Protein AF-A0A935WRD7-F1 (afdb_monomer_lite)

Structure (mmCIF, N/CA/C/O backbone):
data_AF-A0A935WRD7-F1
#
_entry.id   AF-A0A935WRD7-F1
#
loop_
_atom_site.group_PDB
_atom_site.id
_atom_site.type_symbol
_atom_site.label_atom_id
_atom_site.label_alt_id
_atom_site.label_comp_id
_atom_site.label_asym_id
_atom_site.label_entity_id
_atom_site.label_seq_id
_atom_site.pdbx_PDB_ins_code
_atom_site.Cartn_x
_atom_site.Cartn_y
_atom_site.Cartn_z
_atom_site.occupancy
_atom_site.B_iso_or_equiv
_atom_site.auth_seq_id
_atom_site.auth_comp_id
_atom_site.auth_asym_id
_atom_site.auth_atom_id
_atom_site.pdbx_PDB_model_num
ATOM 1 N N . MET A 1 1 ? 7.334 -4.995 -9.547 1.00 90.38 1 MET A N 1
ATOM 2 C CA . MET A 1 1 ? 6.697 -6.258 -9.103 1.00 90.38 1 MET A CA 1
ATOM 3 C C . MET A 1 1 ? 7.664 -7.370 -9.406 1.00 90.38 1 MET A C 1
ATOM 5 O O . MET A 1 1 ? 8.190 -7.387 -10.513 1.00 90.38 1 MET A O 1
ATOM 9 N N . ASP A 1 2 ? 7.939 -8.228 -8.433 1.00 91.62 2 ASP A N 1
ATOM 10 C CA . ASP A 1 2 ? 8.995 -9.235 -8.521 1.00 91.62 2 ASP A CA 1
ATOM 11 C C . ASP A 1 2 ? 10.299 -8.617 -9.068 1.00 91.62 2 ASP A C 1
ATOM 13 O O . ASP A 1 2 ? 10.782 -7.635 -8.505 1.00 91.62 2 ASP A O 1
ATOM 17 N N . GLN A 1 3 ? 10.842 -9.138 -10.171 1.00 85.69 3 GLN A N 1
ATOM 18 C CA . GLN A 1 3 ? 12.059 -8.629 -10.820 1.00 85.69 3 GLN A CA 1
ATOM 19 C C . GLN A 1 3 ? 11.780 -7.755 -12.060 1.00 85.69 3 GLN A C 1
ATOM 21 O O . GLN A 1 3 ? 12.697 -7.462 -12.825 1.00 85.69 3 GLN A O 1
ATOM 26 N N . ASN A 1 4 ? 10.529 -7.330 -12.278 1.00 86.38 4 ASN A N 1
ATOM 27 C CA . ASN A 1 4 ? 10.178 -6.453 -13.399 1.00 86.38 4 ASN A CA 1
ATOM 28 C C . ASN A 1 4 ? 10.738 -5.037 -13.201 1.00 86.38 4 ASN A C 1
ATOM 30 O O . ASN A 1 4 ? 10.972 -4.606 -12.068 1.00 86.38 4 ASN A O 1
ATOM 34 N N . GLN A 1 5 ? 10.892 -4.299 -14.308 1.00 89.12 5 GLN A N 1
ATOM 35 C CA . GLN A 1 5 ? 11.363 -2.914 -14.275 1.00 89.12 5 GLN A CA 1
ATOM 36 C C . GLN A 1 5 ? 10.529 -2.056 -13.302 1.00 89.12 5 GLN A C 1
ATOM 38 O O . GLN A 1 5 ? 9.296 -2.160 -13.298 1.00 89.12 5 GLN A O 1
ATOM 43 N N . PRO A 1 6 ? 11.179 -1.223 -12.467 1.00 90.44 6 PRO A N 1
ATOM 44 C CA . PRO A 1 6 ? 10.480 -0.296 -11.588 1.00 90.44 6 PRO A CA 1
ATOM 45 C C . PRO A 1 6 ? 9.651 0.714 -12.381 1.00 90.44 6 PRO A C 1
ATOM 47 O O . PRO A 1 6 ? 10.088 1.212 -13.416 1.00 90.44 6 PRO A O 1
ATOM 50 N N . ILE A 1 7 ? 8.475 1.043 -11.856 1.00 92.62 7 ILE A N 1
ATOM 51 C CA . ILE A 1 7 ? 7.654 2.148 -12.350 1.00 92.62 7 ILE A CA 1
ATOM 52 C C . ILE A 1 7 ? 7.953 3.351 -11.461 1.00 92.62 7 ILE A C 1
ATOM 54 O O . ILE A 1 7 ? 7.816 3.264 -10.240 1.00 92.62 7 ILE A O 1
ATOM 58 N N . GLU A 1 8 ? 8.383 4.455 -12.065 1.00 93.69 8 GLU A N 1
ATOM 59 C CA . GLU A 1 8 ? 8.624 5.698 -11.338 1.00 93.69 8 GLU A CA 1
ATOM 60 C C . GLU A 1 8 ? 7.304 6.442 -11.116 1.00 93.69 8 GLU A C 1
ATOM 62 O O . GLU A 1 8 ? 6.548 6.690 -12.056 1.00 93.69 8 GLU A O 1
ATOM 67 N N . VAL A 1 9 ? 7.043 6.818 -9.864 1.00 93.94 9 VAL A N 1
ATOM 68 C CA . VAL A 1 9 ? 5.872 7.604 -9.465 1.00 93.94 9 VAL A CA 1
ATOM 69 C C . VAL A 1 9 ? 6.355 8.827 -8.701 1.00 93.94 9 VAL A C 1
ATOM 71 O O . VAL A 1 9 ? 7.175 8.715 -7.788 1.00 93.94 9 VAL A O 1
ATOM 74 N N . LYS A 1 10 ? 5.857 10.007 -9.077 1.00 92.75 10 LYS A N 1
ATOM 75 C CA . LYS A 1 10 ? 6.230 11.273 -8.438 1.00 92.75 10 LYS A CA 1
ATOM 76 C C . LYS A 1 10 ? 5.319 11.564 -7.255 1.00 92.75 10 LYS A C 1
ATOM 78 O O . LYS A 1 10 ? 4.114 11.335 -7.330 1.00 92.75 10 LYS A O 1
ATOM 83 N N . TYR A 1 11 ? 5.888 12.131 -6.195 1.00 92.56 11 TYR A N 1
ATOM 84 C CA . TYR A 1 11 ? 5.079 12.677 -5.112 1.00 92.56 11 TYR A CA 1
ATOM 85 C C . TYR A 1 11 ? 4.258 13.868 -5.609 1.00 92.56 11 TYR A C 1
ATOM 87 O O . TYR A 1 11 ? 4.794 14.777 -6.245 1.00 92.56 11 TYR A O 1
ATOM 95 N N . THR A 1 12 ? 2.967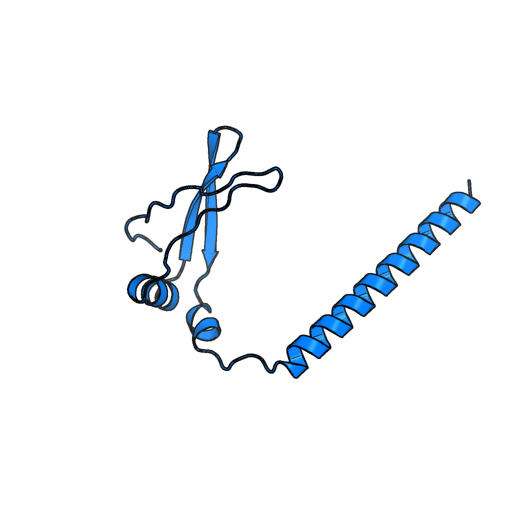 13.857 -5.302 1.00 92.75 12 THR A N 1
ATOM 96 C CA . THR A 1 12 ? 2.003 14.895 -5.676 1.00 92.75 12 THR A CA 1
ATOM 97 C C . THR A 1 12 ? 1.839 15.917 -4.554 1.00 92.75 12 THR A C 1
ATOM 99 O O . THR A 1 12 ? 1.835 17.120 -4.808 1.00 92.75 12 THR A O 1
ATOM 102 N N . ILE A 1 13 ? 1.756 15.457 -3.301 1.00 92.25 13 ILE A N 1
ATOM 103 C CA . ILE A 1 13 ? 1.575 16.295 -2.106 1.00 92.25 13 ILE A CA 1
ATOM 104 C C . ILE A 1 13 ? 2.403 15.718 -0.956 1.00 92.25 13 ILE A C 1
ATOM 106 O O . ILE A 1 13 ? 2.360 14.517 -0.719 1.00 92.25 13 ILE A O 1
ATOM 110 N N . CYS A 1 14 ? 3.099 16.559 -0.188 1.00 90.69 14 CYS A N 1
ATOM 111 C CA . CYS A 1 14 ? 3.761 16.158 1.058 1.00 90.69 14 CYS A CA 1
ATOM 112 C C . CYS A 1 14 ? 3.235 16.983 2.238 1.00 90.69 14 CYS A C 1
ATOM 114 O O . CYS A 1 14 ? 3.187 18.210 2.174 1.00 90.69 14 CYS A O 1
ATOM 116 N N . GLY A 1 15 ? 2.859 16.305 3.322 1.00 88.56 15 GLY A N 1
ATOM 117 C CA . GLY A 1 15 ? 2.408 16.908 4.575 1.00 88.56 15 GLY A CA 1
ATOM 118 C C . GLY A 1 15 ? 3.069 16.260 5.791 1.00 88.56 15 GLY A C 1
ATOM 119 O O . GLY A 1 15 ? 3.960 15.421 5.664 1.00 88.56 15 GLY A O 1
ATOM 120 N N . GLN A 1 16 ? 2.611 16.621 6.991 1.00 88.19 16 GLN A N 1
ATOM 121 C CA . GLN A 1 16 ? 3.187 16.116 8.246 1.00 88.19 16 GLN A CA 1
ATOM 122 C C . GLN A 1 16 ? 3.110 14.580 8.366 1.00 88.19 16 GLN A C 1
ATOM 124 O O . GLN A 1 16 ? 3.985 13.967 8.970 1.00 88.19 16 GLN A O 1
ATOM 129 N N . GLY A 1 17 ? 2.081 13.960 7.776 1.00 85.12 17 GLY A N 1
ATOM 130 C CA . GLY A 1 17 ? 1.863 12.509 7.798 1.00 85.12 17 GLY A CA 1
ATOM 131 C C . GLY A 1 17 ? 2.594 11.717 6.708 1.00 85.12 17 GLY A C 1
ATOM 132 O O . GLY A 1 17 ? 2.496 10.494 6.702 1.00 85.12 17 GLY A O 1
ATOM 133 N N . GLY A 1 18 ? 3.308 12.379 5.791 1.00 87.44 18 GLY A N 1
ATOM 134 C CA . GLY A 1 18 ? 3.999 11.734 4.672 1.00 87.44 18 GLY A CA 1
ATOM 135 C C . GLY A 1 18 ? 3.695 12.373 3.318 1.00 87.44 18 GLY A C 1
ATOM 136 O O . GLY A 1 18 ? 3.090 13.444 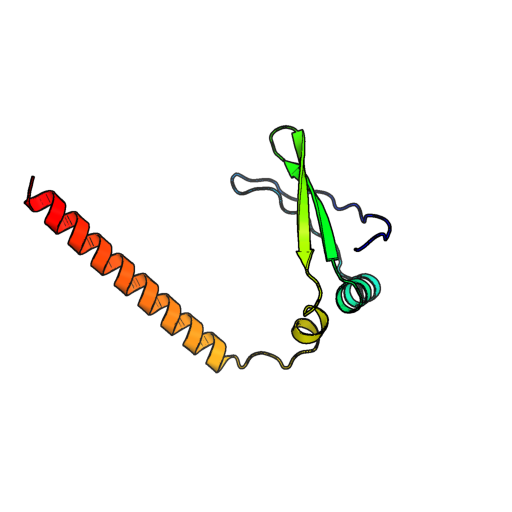3.238 1.00 87.44 18 GLY A O 1
ATOM 137 N N . CYS A 1 19 ? 4.140 11.707 2.254 1.00 90.38 19 CYS A N 1
ATOM 138 C CA . CYS A 1 19 ? 3.905 12.123 0.877 1.00 90.38 19 CYS A CA 1
ATOM 139 C C . CYS A 1 19 ? 2.906 11.192 0.189 1.00 90.38 19 CYS A C 1
ATOM 141 O O . CYS A 1 19 ? 2.965 9.974 0.350 1.00 90.38 19 CYS A O 1
ATOM 143 N N . LEU A 1 20 ? 2.012 11.783 -0.593 1.00 93.12 20 LEU A N 1
ATOM 144 C CA . LEU A 1 20 ? 1.124 11.104 -1.518 1.00 93.12 20 LEU A CA 1
ATOM 145 C C . LEU A 1 20 ? 1.825 10.975 -2.874 1.00 93.12 20 LEU A C 1
ATOM 147 O O . LEU A 1 20 ? 2.504 11.905 -3.313 1.00 93.12 20 LEU A O 1
ATOM 151 N N . ALA A 1 21 ? 1.680 9.818 -3.506 1.00 93.56 21 ALA A N 1
ATOM 152 C CA . ALA A 1 21 ? 2.111 9.558 -4.870 1.00 93.56 21 ALA A CA 1
ATOM 153 C C . ALA A 1 21 ? 0.995 8.773 -5.558 1.00 93.56 21 ALA A C 1
ATOM 155 O O . ALA A 1 21 ? 0.501 7.787 -5.004 1.00 93.56 21 ALA A O 1
ATOM 156 N N . ASP A 1 22 ? 0.618 9.204 -6.754 1.00 91.44 22 ASP A N 1
ATOM 157 C CA . ASP A 1 22 ? -0.547 8.687 -7.453 1.00 91.44 22 ASP A CA 1
ATOM 158 C C . ASP A 1 22 ? -0.115 8.273 -8.856 1.00 91.44 22 ASP A C 1
ATOM 160 O O . ASP A 1 22 ? 0.625 8.979 -9.543 1.00 91.44 22 ASP A O 1
ATOM 164 N N . MET A 1 23 ? -0.579 7.105 -9.281 1.00 93.75 23 MET A N 1
ATOM 165 C CA . MET A 1 23 ? -0.406 6.615 -10.639 1.00 93.75 23 MET A CA 1
ATOM 166 C C . MET A 1 23 ? -1.674 5.902 -11.085 1.00 93.75 23 MET A C 1
ATOM 168 O O . MET A 1 23 ? -2.406 5.338 -10.269 1.00 93.75 23 MET A O 1
ATOM 172 N N . GLU A 1 24 ? -1.915 5.895 -12.390 1.00 93.06 24 GLU A N 1
ATOM 173 C CA . GLU A 1 24 ? -2.984 5.093 -12.962 1.00 93.06 24 GLU A CA 1
ATOM 174 C C . GLU A 1 24 ? -2.618 3.605 -12.900 1.00 93.06 24 GLU A C 1
ATOM 176 O O . GLU A 1 24 ? -1.587 3.169 -13.420 1.00 93.06 24 GLU A O 1
ATOM 181 N N . ALA A 1 25 ? -3.486 2.815 -12.271 1.00 93.38 25 ALA A N 1
ATOM 182 C CA . ALA A 1 25 ? -3.383 1.365 -12.243 1.00 93.38 25 ALA A CA 1
ATOM 183 C C . ALA A 1 25 ? -4.122 0.771 -13.451 1.00 93.38 25 ALA A C 1
ATOM 185 O O . ALA A 1 25 ? -5.276 0.362 -13.343 1.00 93.38 25 ALA A O 1
ATOM 186 N N . ASN A 1 26 ? -3.457 0.751 -14.606 1.00 95.19 26 ASN A N 1
ATOM 187 C CA . ASN A 1 26 ? -4.014 0.169 -15.828 1.00 95.19 26 ASN A CA 1
ATOM 188 C C . ASN A 1 26 ? -4.110 -1.371 -15.764 1.00 95.19 26 ASN A C 1
ATOM 190 O O . ASN A 1 26 ? -3.557 -2.015 -14.869 1.00 95.19 26 ASN A O 1
ATOM 194 N N . ASP A 1 27 ? -4.761 -1.978 -16.759 1.00 96.12 27 ASP A N 1
ATOM 195 C CA . ASP A 1 27 ? -4.966 -3.433 -16.817 1.00 96.12 27 ASP A CA 1
ATOM 196 C C . ASP A 1 27 ? -3.658 -4.230 -16.739 1.00 96.12 27 ASP A C 1
ATOM 198 O O . ASP A 1 27 ? -3.600 -5.268 -16.082 1.00 96.12 27 ASP A O 1
ATOM 202 N N . ALA A 1 28 ? -2.581 -3.747 -17.366 1.00 93.62 28 ALA A N 1
ATOM 203 C CA . ALA A 1 28 ? -1.279 -4.408 -17.310 1.00 93.62 28 ALA A CA 1
ATOM 204 C C . ALA A 1 28 ? -0.708 -4.414 -15.882 1.00 93.62 28 ALA A C 1
ATOM 206 O O . ALA A 1 28 ? -0.179 -5.431 -15.431 1.00 93.62 28 ALA A O 1
ATOM 207 N N . PHE A 1 29 ? -0.859 -3.308 -15.151 1.00 94.94 29 PHE A N 1
ATOM 208 C CA . PHE A 1 29 ? -0.460 -3.200 -13.752 1.00 94.94 29 PHE A CA 1
ATOM 209 C C . PHE A 1 29 ? -1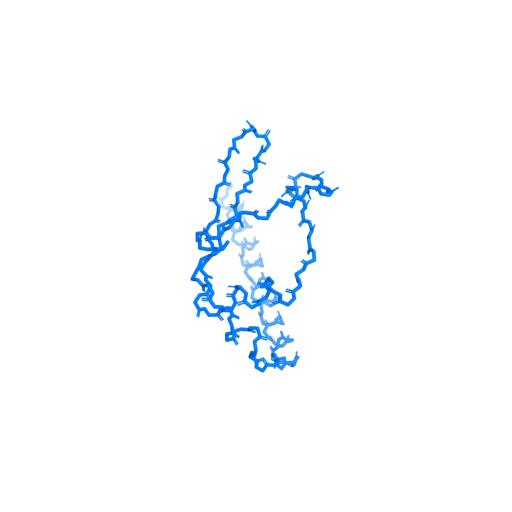.295 -4.126 -12.861 1.00 94.94 29 PHE A C 1
ATOM 211 O O . PHE A 1 29 ? -0.732 -4.894 -12.079 1.00 94.94 29 PHE A O 1
ATOM 218 N N . ILE A 1 30 ? -2.624 -4.122 -13.015 1.00 96.25 30 ILE A N 1
ATOM 219 C CA . ILE A 1 30 ? -3.519 -5.010 -12.258 1.00 96.25 30 ILE A CA 1
ATOM 220 C C . ILE A 1 30 ? -3.184 -6.479 -12.529 1.00 96.25 30 ILE A C 1
ATOM 222 O O . ILE A 1 30 ? -3.012 -7.253 -11.589 1.00 96.25 30 ILE A O 1
ATOM 226 N N . ASN A 1 31 ? -3.027 -6.865 -13.795 1.00 95.56 31 ASN A N 1
ATOM 227 C CA . ASN A 1 31 ? -2.666 -8.232 -14.172 1.00 95.56 31 ASN A CA 1
ATOM 228 C C . ASN A 1 31 ? -1.295 -8.634 -13.611 1.00 95.56 31 ASN A C 1
ATOM 230 O O . ASN A 1 31 ? -1.133 -9.756 -13.129 1.00 95.56 31 ASN A O 1
ATOM 234 N N . GLY A 1 32 ? -0.333 -7.706 -13.594 1.00 95.25 32 GLY A N 1
ATOM 235 C CA . GLY A 1 32 ? 0.953 -7.896 -12.930 1.00 95.25 32 GLY A CA 1
ATOM 236 C C . GLY A 1 32 ? 0.807 -8.158 -11.430 1.00 95.25 32 GLY A C 1
ATOM 237 O O . GLY A 1 32 ? 1.463 -9.055 -10.904 1.00 95.25 32 GLY A O 1
ATOM 238 N N . MET A 1 33 ? -0.085 -7.439 -10.741 1.00 96.69 33 MET A N 1
ATOM 239 C CA . MET A 1 33 ? -0.336 -7.670 -9.315 1.00 96.69 33 MET A CA 1
ATOM 240 C C . MET A 1 33 ? -1.041 -9.001 -9.046 1.00 96.69 33 MET A C 1
ATOM 242 O O . MET A 1 33 ? -0.725 -9.662 -8.063 1.00 96.69 33 MET A O 1
ATOM 246 N N . LYS A 1 34 ? -1.969 -9.418 -9.915 1.00 96.25 34 LYS A N 1
ATOM 247 C CA . LYS A 1 34 ? -2.671 -10.708 -9.791 1.00 96.25 34 LYS A CA 1
ATOM 248 C C . LYS A 1 34 ? -1.744 -11.908 -9.978 1.00 96.25 34 LYS A C 1
ATOM 250 O O . LYS A 1 34 ? -1.918 -12.912 -9.295 1.00 96.25 34 LYS A O 1
ATOM 255 N N . GLY A 1 35 ? -0.806 -11.820 -10.923 1.00 94.88 35 GLY A N 1
ATOM 256 C CA . GLY A 1 35 ? 0.134 -12.903 -11.237 1.00 94.88 35 GLY A CA 1
ATOM 257 C C . GLY A 1 35 ? 1.446 -12.863 -10.449 1.00 94.88 35 GLY A C 1
ATOM 258 O O . GLY A 1 35 ? 2.175 -13.855 -10.431 1.00 94.88 35 GLY A O 1
ATOM 259 N N . GLY A 1 36 ? 1.768 -11.724 -9.833 1.00 94.75 36 GLY A N 1
ATOM 260 C CA . GLY A 1 36 ? 3.013 -11.507 -9.104 1.00 94.75 36 GLY A CA 1
ATOM 261 C C . GLY A 1 36 ? 3.004 -12.100 -7.698 1.00 94.75 36 GLY A C 1
ATOM 262 O O . GLY A 1 36 ? 1.957 -12.393 -7.124 1.00 94.75 36 GLY A O 1
ATOM 263 N N . LYS A 1 37 ? 4.195 -12.253 -7.114 1.00 96.12 37 LYS A N 1
ATOM 264 C CA . LYS A 1 37 ? 4.349 -12.717 -5.721 1.00 96.12 37 LYS A CA 1
ATOM 265 C C . LYS A 1 37 ? 4.558 -11.562 -4.758 1.00 96.12 37 LYS A C 1
ATOM 267 O O . LYS A 1 37 ? 4.083 -11.605 -3.623 1.00 96.12 37 LYS A O 1
ATOM 272 N N . THR A 1 38 ? 5.251 -10.529 -5.224 1.00 96.69 38 THR A N 1
ATOM 273 C CA . THR A 1 38 ? 5.706 -9.435 -4.379 1.00 96.69 38 THR A CA 1
ATOM 274 C C . THR A 1 38 ? 5.662 -8.094 -5.110 1.00 96.69 38 THR A C 1
ATOM 276 O O . THR A 1 38 ? 6.171 -7.941 -6.223 1.00 96.69 38 THR A O 1
ATOM 279 N N . LEU A 1 39 ? 5.136 -7.068 -4.444 1.00 96.50 39 LEU A N 1
ATOM 280 C CA . LEU A 1 39 ? 5.314 -5.672 -4.830 1.00 96.50 39 LEU A CA 1
ATOM 281 C C . LEU A 1 39 ? 6.363 -5.028 -3.917 1.00 96.50 39 LEU A C 1
ATOM 283 O O . LEU A 1 39 ? 6.145 -4.874 -2.720 1.00 96.50 39 LEU A O 1
ATOM 287 N N . LEU A 1 40 ? 7.501 -4.640 -4.491 1.00 95.81 40 LEU A N 1
ATOM 288 C CA . LEU A 1 40 ? 8.506 -3.826 -3.816 1.00 95.81 40 LEU A CA 1
ATOM 289 C C . LEU A 1 40 ? 8.228 -2.350 -4.107 1.00 95.81 40 LEU A C 1
ATOM 291 O O . LEU A 1 40 ? 8.287 -1.933 -5.263 1.00 95.81 40 LEU A O 1
ATOM 295 N N . VAL A 1 41 ? 7.956 -1.574 -3.065 1.00 94.69 41 VAL A N 1
ATOM 296 C CA . VAL A 1 41 ? 7.840 -0.117 -3.130 1.00 94.69 41 VAL A CA 1
ATOM 297 C C . VAL A 1 41 ? 9.107 0.487 -2.551 1.00 94.69 41 VAL A C 1
ATOM 299 O O . VAL A 1 41 ? 9.427 0.283 -1.381 1.00 94.69 41 VAL A O 1
ATOM 302 N N . GLN A 1 42 ? 9.825 1.236 -3.379 1.00 94.31 42 GLN A N 1
ATOM 303 C CA . GLN A 1 42 ? 10.996 1.994 -2.970 1.00 94.31 42 GLN A CA 1
ATOM 304 C C . GLN A 1 42 ? 10.635 3.473 -2.891 1.00 94.31 42 GLN A C 1
ATOM 306 O O . GLN A 1 42 ? 10.025 4.018 -3.806 1.00 94.31 42 GLN A O 1
ATOM 311 N N . MET A 1 43 ? 11.026 4.121 -1.801 1.00 93.25 43 MET A N 1
ATOM 312 C CA . MET A 1 43 ? 10.746 5.532 -1.566 1.00 93.25 43 MET A CA 1
ATOM 313 C C . MET A 1 43 ? 11.922 6.209 -0.866 1.00 93.25 43 MET A C 1
ATOM 315 O O . MET A 1 43 ? 12.709 5.551 -0.187 1.00 93.25 43 MET A O 1
ATOM 319 N N . ILE A 1 44 ? 12.028 7.529 -0.994 1.00 90.94 44 ILE A N 1
ATOM 320 C CA . ILE A 1 44 ? 12.964 8.339 -0.207 1.00 90.94 44 ILE A CA 1
ATOM 321 C C . ILE A 1 44 ? 12.180 9.023 0.910 1.00 90.94 44 ILE A C 1
ATOM 323 O O . ILE A 1 44 ? 11.175 9.68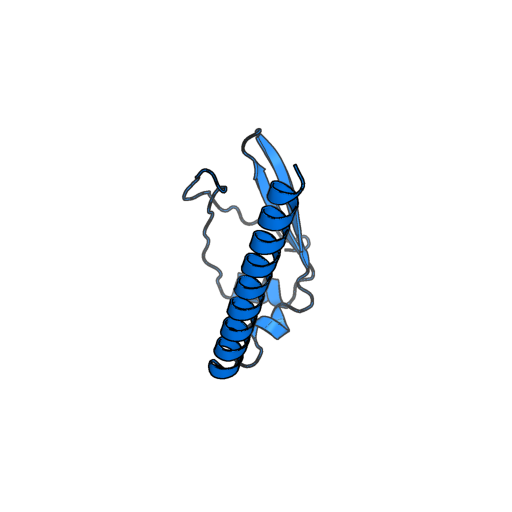6 0.643 1.00 90.94 44 ILE A O 1
ATOM 327 N N . ASN A 1 45 ? 12.621 8.846 2.156 1.00 89.19 45 ASN A N 1
ATOM 328 C CA . ASN A 1 45 ? 12.008 9.498 3.311 1.00 89.19 45 ASN A CA 1
ATOM 329 C C . ASN A 1 45 ? 12.526 10.939 3.503 1.00 89.19 45 ASN A C 1
ATOM 331 O O . ASN A 1 45 ? 13.449 11.386 2.825 1.00 89.19 45 ASN A O 1
ATOM 335 N N . HIS A 1 46 ? 11.976 11.660 4.482 1.00 85.94 46 HIS A N 1
ATOM 336 C CA . HIS A 1 46 ? 12.342 13.057 4.765 1.00 85.94 46 HIS A CA 1
ATOM 337 C C . HIS A 1 46 ? 13.819 13.273 5.159 1.00 85.94 46 HIS A C 1
ATOM 339 O O . HIS A 1 46 ? 14.302 14.399 5.115 1.00 85.94 46 HIS A O 1
ATOM 345 N N . MET A 1 47 ? 14.544 12.215 5.542 1.00 90.25 47 MET A N 1
ATOM 346 C CA . MET A 1 47 ? 15.975 12.263 5.864 1.00 90.25 47 MET A CA 1
ATOM 347 C C . MET A 1 47 ? 16.866 11.989 4.639 1.00 90.25 47 MET A C 1
ATOM 349 O O . MET A 1 47 ? 18.075 11.826 4.794 1.00 90.25 47 MET A O 1
ATOM 353 N N . GLY A 1 48 ? 16.284 11.848 3.443 1.00 90.25 48 GLY A N 1
ATOM 354 C CA . GLY A 1 48 ? 17.012 11.494 2.223 1.00 90.25 48 GLY A CA 1
ATOM 355 C C . GLY A 1 48 ? 17.440 10.025 2.156 1.00 90.25 48 GLY A C 1
ATOM 356 O O . GLY A 1 48 ? 18.293 9.678 1.344 1.00 90.25 48 GLY A O 1
ATOM 357 N N . ARG A 1 49 ? 16.886 9.149 3.007 1.00 94.31 49 ARG A N 1
ATOM 358 C CA . ARG A 1 49 ? 17.226 7.718 3.020 1.00 94.31 49 ARG A CA 1
ATOM 359 C C . ARG A 1 49 ? 16.228 6.912 2.204 1.00 94.31 49 ARG A C 1
ATOM 361 O O . ARG A 1 49 ? 15.018 7.106 2.336 1.00 94.31 49 ARG A O 1
ATOM 368 N N . THR A 1 50 ? 16.743 5.955 1.441 1.00 93.50 50 THR A N 1
ATOM 369 C CA . THR A 1 50 ? 15.926 4.963 0.744 1.00 93.50 50 THR A CA 1
ATOM 370 C C . THR A 1 50 ? 15.283 4.003 1.735 1.00 93.50 50 THR A C 1
ATOM 372 O O . THR A 1 50 ? 15.958 3.398 2.568 1.00 93.50 50 THR A O 1
ATOM 375 N N . VAL A 1 51 ? 13.970 3.853 1.620 1.00 93.94 51 VAL A N 1
ATOM 376 C CA . VAL A 1 51 ? 13.144 2.906 2.361 1.00 93.94 51 VAL A CA 1
ATOM 377 C C . VAL A 1 51 ? 12.502 1.965 1.351 1.00 93.94 51 VAL A C 1
ATOM 379 O O . VAL A 1 51 ? 11.926 2.408 0.360 1.00 93.94 51 VAL A O 1
ATOM 382 N N . ASN A 1 52 ? 12.606 0.665 1.613 1.00 94.69 52 ASN A N 1
ATOM 383 C CA . ASN A 1 52 ? 11.995 -0.380 0.804 1.00 94.69 52 ASN A CA 1
ATOM 384 C C . ASN A 1 52 ? 10.882 -1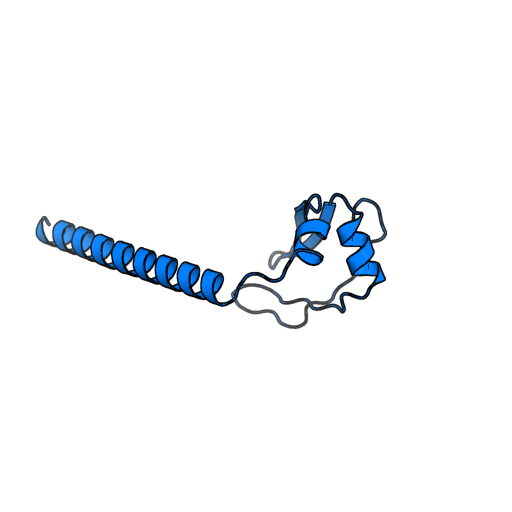.044 1.619 1.00 94.69 52 ASN A C 1
ATOM 386 O O . ASN A 1 52 ? 11.133 -1.516 2.727 1.00 94.69 52 ASN A O 1
ATOM 390 N N . ILE A 1 53 ? 9.674 -1.093 1.066 1.00 94.44 53 ILE A N 1
ATOM 391 C CA . ILE A 1 53 ? 8.524 -1.784 1.649 1.00 94.44 53 ILE A CA 1
ATOM 392 C C . ILE A 1 53 ? 8.109 -2.900 0.702 1.00 94.44 53 ILE A C 1
ATOM 394 O O . ILE A 1 53 ? 7.930 -2.684 -0.495 1.00 94.44 53 ILE A O 1
ATOM 398 N N . THR A 1 54 ? 7.956 -4.098 1.249 1.00 95.88 54 THR A N 1
ATOM 399 C CA . THR A 1 54 ? 7.627 -5.298 0.487 1.00 95.88 54 THR A CA 1
ATOM 400 C C . THR A 1 54 ? 6.206 -5.729 0.817 1.00 95.88 54 THR A C 1
ATOM 402 O O . THR A 1 54 ? 5.906 -6.021 1.972 1.00 95.88 54 THR A O 1
ATOM 405 N N . PHE A 1 55 ? 5.347 -5.802 -0.195 1.00 96.19 55 PHE A N 1
ATOM 406 C CA . PHE A 1 55 ? 3.964 -6.249 -0.068 1.00 96.19 55 PHE A CA 1
ATOM 407 C C . PHE A 1 55 ? 3.796 -7.631 -0.710 1.00 96.19 55 PHE A C 1
ATOM 409 O O . PHE A 1 55 ? 4.128 -7.787 -1.889 1.00 96.19 55 PHE A O 1
ATOM 416 N N . PRO A 1 56 ? 3.289 -8.637 0.021 1.00 97.00 56 PRO A N 1
ATOM 417 C CA . PRO A 1 56 ? 2.947 -9.926 -0.567 1.00 97.00 56 PRO A CA 1
ATOM 418 C C . PRO A 1 56 ? 1.700 -9.795 -1.452 1.00 97.00 56 PRO A C 1
ATOM 420 O O . PRO A 1 56 ? 0.741 -9.119 -1.087 1.00 97.00 56 PRO A O 1
ATOM 423 N N . LEU A 1 57 ? 1.702 -10.474 -2.598 1.00 97.56 57 LEU A N 1
ATOM 424 C CA . LEU A 1 57 ? 0.614 -10.440 -3.584 1.00 97.56 57 LEU A CA 1
ATOM 425 C C . LEU A 1 57 ? -0.147 -11.770 -3.706 1.00 97.56 57 LEU A C 1
ATOM 427 O O . LEU A 1 57 ? -1.089 -11.857 -4.486 1.00 97.56 57 LEU A O 1
ATOM 431 N N . ASN A 1 58 ? 0.203 -12.782 -2.904 1.00 95.56 58 ASN A N 1
ATOM 432 C CA . ASN A 1 58 ? -0.336 -14.150 -2.996 1.00 95.56 58 ASN A CA 1
ATOM 433 C C . ASN A 1 58 ? -1.873 -14.234 -3.033 1.00 95.56 58 ASN A C 1
ATOM 435 O O . ASN A 1 58 ? -2.423 -15.141 -3.657 1.00 95.56 58 ASN A O 1
ATOM 439 N N . ASP A 1 59 ? -2.561 -13.303 -2.369 1.00 95.06 59 ASP A N 1
ATOM 440 C CA . ASP A 1 59 ? -4.024 -13.257 -2.314 1.00 95.06 59 ASP A CA 1
ATOM 441 C C . ASP A 1 59 ? -4.626 -12.045 -3.036 1.00 95.06 59 ASP A C 1
ATOM 443 O O . ASP A 1 59 ? -5.847 -11.910 -3.075 1.00 95.06 59 ASP A O 1
ATOM 447 N N . PHE A 1 60 ? -3.806 -11.202 -3.676 1.00 96.38 60 PHE A N 1
ATOM 448 C CA . PHE A 1 60 ? -4.280 -9.991 -4.349 1.00 96.38 60 PHE A CA 1
ATOM 449 C C . PHE A 1 60 ? -5.350 -10.308 -5.397 1.00 96.38 60 PHE A C 1
ATOM 451 O O . PHE A 1 60 ? -6.409 -9.689 -5.394 1.00 96.38 60 PHE A O 1
ATOM 458 N N . GLY A 1 61 ? -5.112 -11.305 -6.257 1.00 95.56 61 GLY A N 1
ATOM 459 C CA . GLY A 1 61 ? -6.084 -11.694 -7.281 1.00 95.56 61 GLY A CA 1
ATOM 460 C C . GLY A 1 61 ? -7.411 -12.170 -6.697 1.00 95.56 61 GLY A C 1
ATOM 461 O O . GLY A 1 61 ? -8.463 -11.750 -7.165 1.00 95.56 61 GLY A O 1
ATOM 462 N N . LYS A 1 62 ? -7.377 -12.960 -5.616 1.00 92.75 62 LYS A N 1
ATOM 463 C CA . LYS A 1 62 ? -8.599 -13.408 -4.929 1.00 92.75 62 LYS A CA 1
ATOM 464 C C . LYS A 1 62 ? -9.359 -12.241 -4.307 1.00 92.75 62 LYS A C 1
ATOM 466 O O . LYS A 1 62 ? -10.581 -12.241 -4.331 1.00 92.75 62 LYS A O 1
ATOM 471 N N . SER A 1 63 ? -8.648 -11.271 -3.733 1.00 92.56 63 SER A N 1
ATOM 472 C CA . SER A 1 63 ? -9.265 -10.078 -3.153 1.00 92.56 63 SER A CA 1
ATOM 473 C C . SER A 1 63 ? -9.818 -9.130 -4.216 1.00 92.56 63 SER A C 1
ATOM 475 O O . SER A 1 63 ? -10.863 -8.531 -3.992 1.00 92.56 63 SER A O 1
ATOM 477 N N . TYR A 1 64 ? -9.142 -8.995 -5.358 1.00 94.38 64 TYR A N 1
ATOM 478 C CA . TYR A 1 64 ? -9.559 -8.114 -6.449 1.00 94.38 64 TYR A CA 1
ATOM 479 C C . TYR A 1 64 ? -10.750 -8.686 -7.233 1.00 94.38 64 TYR A C 1
ATOM 481 O O . TYR A 1 64 ? -11.694 -7.958 -7.515 1.00 94.38 64 TYR A O 1
ATOM 489 N N . ASP A 1 65 ? -10.713 -9.980 -7.569 1.00 93.44 65 ASP A N 1
ATOM 490 C CA . ASP A 1 65 ? -11.776 -10.673 -8.320 1.00 93.44 65 ASP A CA 1
ATOM 491 C C . ASP A 1 65 ? -12.861 -11.277 -7.416 1.00 93.44 65 ASP A C 1
ATOM 493 O O . ASP A 1 65 ? -13.817 -11.891 -7.896 1.00 93.44 65 ASP A O 1
ATOM 497 N N . GLY A 1 66 ? -12.691 -11.153 -6.099 1.00 88.38 66 GLY A N 1
ATOM 498 C CA . GLY A 1 66 ? -13.611 -11.691 -5.110 1.00 88.38 66 GLY A CA 1
ATOM 499 C C . GLY A 1 66 ? -14.996 -11.048 -5.195 1.00 88.38 66 GLY A C 1
ATOM 500 O O . GLY A 1 66 ? -15.153 -9.949 -5.735 1.00 88.38 66 GLY A O 1
ATOM 501 N N . PRO A 1 67 ? -16.028 -11.715 -4.647 1.00 87.94 67 PRO A N 1
ATOM 502 C CA . PRO A 1 67 ? -17.349 -11.116 -4.573 1.00 87.94 67 PRO A CA 1
ATOM 503 C C . PRO A 1 67 ? -17.273 -9.789 -3.802 1.00 87.94 67 PRO A C 1
ATOM 505 O O . PRO A 1 67 ? -16.524 -9.690 -2.823 1.00 87.94 67 PRO A O 1
ATOM 508 N N . PRO A 1 68 ? -18.049 -8.770 -4.207 1.00 82.06 68 PRO A N 1
ATOM 509 C CA . PRO A 1 68 ? -18.132 -7.536 -3.446 1.00 82.06 68 PRO A CA 1
ATOM 510 C C . PRO A 1 68 ? -18.584 -7.857 -2.022 1.00 82.06 68 PRO A C 1
ATOM 512 O O . PRO A 1 68 ? -19.501 -8.655 -1.816 1.00 82.06 68 PRO A O 1
ATOM 515 N N . VAL A 1 69 ? -17.937 -7.236 -1.038 1.00 83.31 69 VAL A N 1
ATOM 516 C CA . VAL A 1 69 ? -18.336 -7.411 0.360 1.00 83.31 69 VAL A CA 1
ATOM 517 C C . VAL A 1 69 ? -19.756 -6.871 0.538 1.00 83.31 69 VAL A C 1
ATOM 519 O O . VAL A 1 69 ? -20.052 -5.774 0.057 1.00 83.31 69 VAL A O 1
ATOM 522 N N . ASP A 1 70 ? -20.630 -7.616 1.227 1.00 87.19 70 ASP A N 1
ATOM 523 C CA . ASP A 1 70 ? -22.001 -7.168 1.481 1.00 87.19 70 ASP A CA 1
ATOM 524 C C . ASP A 1 70 ? -21.963 -5.833 2.257 1.00 87.19 70 ASP A C 1
ATOM 526 O O . ASP A 1 70 ? -21.406 -5.766 3.364 1.00 87.19 70 ASP A O 1
ATOM 530 N N . PRO A 1 71 ? -22.557 -4.749 1.718 1.00 85.69 71 PRO A N 1
ATOM 531 C CA . PRO A 1 71 ? -22.594 -3.456 2.390 1.00 85.69 71 PRO A CA 1
ATOM 532 C C . PRO A 1 71 ? -23.154 -3.521 3.817 1.00 85.69 71 PRO A C 1
ATOM 534 O O . PRO A 1 71 ? -22.708 -2.763 4.684 1.00 85.69 71 PRO A O 1
ATOM 537 N N . LYS A 1 72 ? -24.109 -4.422 4.085 1.00 90.12 72 LYS A N 1
ATOM 538 C CA . LYS A 1 72 ? -24.695 -4.605 5.419 1.00 90.12 72 LYS A CA 1
ATOM 539 C C . LYS A 1 72 ? -23.704 -5.235 6.388 1.00 90.12 72 LYS A C 1
ATOM 541 O O . LYS A 1 72 ? -23.644 -4.803 7.539 1.00 90.12 72 LYS A O 1
ATOM 546 N N . GLU A 1 73 ? -22.910 -6.202 5.936 1.00 90.06 73 GLU A N 1
ATOM 547 C CA . GLU A 1 73 ? -21.867 -6.816 6.761 1.00 90.06 73 GLU A CA 1
ATOM 548 C C . GLU A 1 73 ? -20.777 -5.803 7.109 1.00 90.06 73 GLU A C 1
ATOM 550 O O . GLU A 1 73 ? -20.426 -5.666 8.281 1.00 90.06 73 GLU A O 1
ATOM 555 N N . ILE A 1 74 ? -20.313 -5.012 6.135 1.00 88.12 74 ILE A N 1
ATOM 556 C CA . ILE A 1 7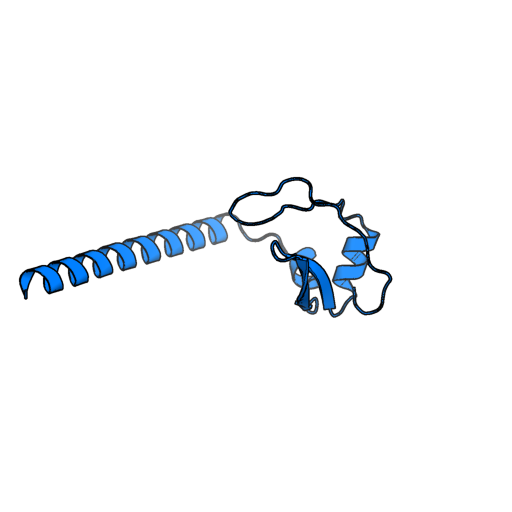4 ? -19.344 -3.932 6.388 1.00 88.12 74 ILE A CA 1
ATOM 557 C C . ILE A 1 74 ? -19.912 -2.906 7.366 1.00 88.12 74 ILE A C 1
ATOM 559 O O . ILE A 1 74 ? -19.210 -2.455 8.273 1.00 88.12 74 ILE A O 1
ATOM 563 N N . GLN A 1 75 ? -21.181 -2.527 7.215 1.00 90.25 75 GLN A N 1
ATOM 564 C CA . GLN A 1 75 ? -21.810 -1.572 8.121 1.00 90.25 75 GLN A CA 1
ATOM 565 C C . GLN A 1 75 ? -21.937 -2.133 9.544 1.00 90.25 75 GLN A C 1
ATOM 567 O O . GLN A 1 75 ? -21.678 -1.407 10.506 1.00 90.25 75 GLN A O 1
ATOM 572 N N . ALA A 1 76 ? -22.290 -3.412 9.691 1.00 93.00 76 ALA A N 1
ATOM 573 C CA . ALA A 1 76 ? -22.354 -4.081 10.985 1.00 93.00 76 ALA A CA 1
ATOM 574 C C . ALA A 1 76 ? -20.968 -4.186 11.640 1.00 93.00 76 ALA A C 1
ATOM 576 O O . ALA A 1 76 ? -20.827 -3.838 12.812 1.00 93.00 76 ALA A O 1
ATOM 577 N N . GLN A 1 77 ? -19.942 -4.584 10.880 1.00 91.69 77 GLN A N 1
ATOM 578 C CA . GLN A 1 77 ? -18.557 -4.649 11.354 1.00 91.69 77 GLN A CA 1
ATOM 579 C C . GLN A 1 77 ? -18.042 -3.274 11.787 1.00 91.69 77 GLN A C 1
ATOM 581 O O . GLN A 1 77 ? -17.473 -3.157 12.871 1.00 91.69 77 GLN A O 1
ATOM 586 N N . LYS A 1 78 ? -18.303 -2.217 11.003 1.00 91.44 78 LYS A N 1
ATOM 587 C CA . LYS A 1 78 ? -17.955 -0.837 11.380 1.00 91.44 78 LYS A CA 1
ATOM 588 C C . LYS A 1 78 ? -18.629 -0.420 12.682 1.00 91.44 78 LYS A C 1
ATOM 590 O O . LYS A 1 78 ? -17.951 0.031 13.595 1.00 91.44 78 LYS A O 1
ATOM 595 N N . LYS A 1 79 ? -19.939 -0.654 12.817 1.00 94.81 79 LYS A N 1
ATOM 596 C CA . LYS A 1 79 ? -20.668 -0.362 14.063 1.00 94.81 79 LYS A CA 1
ATOM 597 C C . LYS A 1 79 ? -20.099 -1.116 15.264 1.00 94.81 79 LYS A C 1
ATOM 599 O O . LYS A 1 79 ? -19.999 -0.552 16.351 1.00 94.81 79 LYS A O 1
ATOM 604 N N . ALA A 1 80 ? -19.765 -2.393 15.087 1.00 94.81 80 ALA A N 1
ATOM 605 C CA . ALA A 1 80 ? -19.176 -3.205 16.145 1.00 94.81 80 ALA A CA 1
ATOM 606 C C . ALA A 1 80 ? -17.805 -2.659 16.565 1.00 94.81 80 ALA A C 1
ATOM 608 O O . ALA A 1 80 ? -17.543 -2.532 17.762 1.00 94.81 80 ALA A O 1
ATOM 609 N N . LEU A 1 81 ? -16.976 -2.275 15.591 1.00 94.56 81 LEU A N 1
ATOM 610 C CA . LEU A 1 81 ? -15.675 -1.661 15.830 1.00 94.56 81 LEU A CA 1
ATOM 611 C C . LEU A 1 81 ? -15.809 -0.324 16.573 1.00 94.56 81 LEU A C 1
ATOM 613 O O . LEU A 1 81 ? -15.160 -0.138 17.599 1.00 94.56 81 LEU A O 1
ATOM 617 N N . ASP A 1 82 ? -16.700 0.562 16.126 1.00 95.12 82 ASP A N 1
ATOM 618 C CA . ASP A 1 82 ? -16.937 1.862 16.766 1.00 95.12 82 ASP A CA 1
ATOM 619 C C . ASP A 1 82 ? -17.373 1.702 18.229 1.00 95.12 82 ASP A C 1
ATOM 621 O O . ASP A 1 82 ? -16.877 2.394 19.122 1.00 95.12 82 ASP A O 1
ATOM 625 N N . ASN A 1 83 ? -18.268 0.746 18.500 1.00 96.31 83 ASN A N 1
ATOM 626 C CA . ASN A 1 83 ? -18.719 0.442 19.856 1.00 96.31 83 ASN A CA 1
ATOM 627 C C . ASN A 1 83 ? -17.581 -0.097 20.735 1.00 96.31 83 ASN A C 1
ATOM 629 O O . ASN A 1 83 ? -17.475 0.293 21.900 1.00 96.31 83 ASN A O 1
ATOM 633 N N . ALA A 1 84 ? -16.734 -0.979 20.197 1.00 95.75 84 ALA A N 1
ATOM 634 C CA . ALA A 1 84 ? -15.586 -1.516 20.923 1.00 95.75 84 ALA A CA 1
ATOM 635 C C . ALA A 1 84 ? -14.601 -0.399 21.302 1.00 95.75 84 ALA A C 1
ATOM 637 O O . ALA A 1 84 ? -14.245 -0.273 22.474 1.00 95.75 84 ALA A O 1
ATOM 638 N N . VAL A 1 85 ? -14.265 0.475 20.347 1.00 96.31 85 VAL A N 1
ATOM 639 C CA . VAL A 1 85 ? -13.389 1.637 20.563 1.00 96.31 85 VAL A CA 1
ATOM 640 C C . VAL A 1 85 ? -13.974 2.592 21.611 1.00 96.31 85 VAL A C 1
ATOM 642 O O . VAL A 1 85 ? -13.271 3.027 22.523 1.00 96.31 85 VAL A O 1
ATOM 645 N N . GLN A 1 86 ? -15.274 2.894 21.536 1.00 94.69 86 GLN A N 1
ATOM 646 C CA . GLN A 1 86 ? -15.958 3.749 22.516 1.00 94.69 86 GLN A CA 1
ATOM 647 C C . GLN A 1 86 ? -15.918 3.165 23.931 1.00 94.69 86 GLN A C 1
ATOM 649 O O . GLN A 1 86 ? -15.708 3.894 24.904 1.00 94.69 86 GLN A O 1
ATOM 654 N N . ASN A 1 87 ? -16.140 1.859 24.062 1.00 96.56 87 ASN A N 1
ATOM 655 C CA . ASN A 1 87 ? -16.118 1.192 25.357 1.00 96.56 87 ASN A CA 1
ATOM 656 C C . ASN A 1 87 ? -14.706 1.181 25.944 1.00 96.56 87 ASN A C 1
ATOM 658 O O . ASN A 1 87 ? -14.533 1.531 27.110 1.00 96.56 87 ASN A O 1
ATOM 662 N N . GLU A 1 88 ? -13.694 0.872 25.136 1.00 95.62 88 GLU A N 1
ATOM 663 C CA . GLU A 1 88 ? -12.299 0.896 25.573 1.00 95.62 88 GLU A CA 1
ATOM 664 C C . GLU A 1 88 ? -11.851 2.300 26.009 1.00 95.62 88 GLU A C 1
ATOM 666 O O . GLU A 1 88 ? -11.191 2.453 27.043 1.00 95.62 88 GLU A O 1
ATOM 671 N N . ALA A 1 89 ? -12.274 3.344 25.289 1.00 95.81 89 ALA A N 1
ATOM 672 C CA . ALA A 1 89 ? -12.018 4.728 25.676 1.00 95.81 89 ALA A CA 1
ATOM 673 C C . ALA A 1 89 ? -12.654 5.069 27.036 1.00 95.81 89 ALA A C 1
ATOM 675 O O . ALA A 1 89 ? -11.990 5.640 27.903 1.00 95.81 89 ALA A O 1
ATOM 676 N N . LYS A 1 90 ? -13.915 4.675 27.268 1.00 96.06 90 LYS A N 1
ATOM 677 C CA . LYS A 1 90 ? -14.609 4.900 28.551 1.00 96.06 90 LYS A CA 1
ATOM 678 C C . LYS A 1 90 ? -13.924 4.182 29.710 1.00 96.06 90 LYS A C 1
ATOM 680 O O . LYS A 1 90 ? -13.730 4.781 30.765 1.00 96.06 90 LYS A O 1
ATOM 685 N N . GLU A 1 91 ? -13.537 2.926 29.518 1.00 95.38 91 GLU A N 1
ATOM 686 C CA . GLU A 1 91 ? -12.837 2.148 30.545 1.00 95.38 91 GLU A CA 1
ATOM 687 C C . GLU A 1 91 ? -11.454 2.737 30.847 1.00 95.38 91 GLU A C 1
ATOM 689 O O . GLU A 1 91 ? -11.056 2.850 32.006 1.00 95.38 91 GLU A O 1
ATOM 694 N N . THR A 1 92 ? -10.743 3.213 29.825 1.00 95.31 92 THR A N 1
ATOM 695 C CA . THR A 1 92 ? -9.466 3.914 30.004 1.00 95.31 92 THR A CA 1
ATOM 696 C C . THR A 1 92 ? -9.632 5.199 30.809 1.00 95.31 92 THR A C 1
ATOM 698 O O . THR A 1 92 ? -8.876 5.424 31.753 1.00 95.31 92 THR A O 1
ATOM 701 N N . LEU A 1 93 ? -10.654 6.005 30.508 1.00 95.31 93 LEU A N 1
ATOM 702 C CA . LEU A 1 93 ? -10.951 7.222 31.266 1.00 95.31 93 LEU A CA 1
ATOM 703 C C . LEU A 1 93 ? -11.276 6.924 32.734 1.00 95.31 93 LEU A C 1
ATOM 705 O O . LEU A 1 93 ? -10.755 7.610 33.613 1.00 95.31 93 LEU A O 1
ATOM 709 N N . LYS A 1 94 ? -12.076 5.887 33.019 1.00 95.56 94 LYS A N 1
ATOM 710 C CA . LYS A 1 94 ? -12.358 5.466 34.402 1.00 95.56 94 LYS A CA 1
ATOM 711 C C . LYS A 1 94 ? -11.081 5.080 35.145 1.00 95.56 94 LYS A C 1
ATOM 713 O O . LYS A 1 94 ? -10.862 5.567 36.249 1.00 95.56 94 LYS A O 1
ATOM 718 N N . ARG A 1 95 ? -10.204 4.279 34.524 1.00 93.94 95 ARG A N 1
ATOM 719 C CA . ARG A 1 95 ? -8.919 3.881 35.128 1.00 93.94 95 ARG A CA 1
ATOM 720 C C . ARG A 1 95 ? -8.043 5.088 35.466 1.00 93.94 95 ARG A C 1
ATOM 722 O O . ARG A 1 95 ? -7.507 5.147 36.567 1.00 93.94 95 ARG A O 1
ATOM 729 N N . ILE A 1 96 ? -7.942 6.066 34.564 1.00 93.62 96 ILE A N 1
ATOM 730 C CA . ILE A 1 96 ? -7.177 7.304 34.803 1.00 93.62 96 ILE A CA 1
ATOM 731 C C . ILE A 1 96 ? -7.786 8.099 35.968 1.00 93.62 96 ILE A C 1
ATOM 733 O O . ILE A 1 96 ? -7.068 8.577 36.843 1.00 93.62 96 ILE A O 1
ATOM 737 N N . GLN A 1 97 ? -9.116 8.216 36.024 1.00 91.19 97 GLN A N 1
ATOM 738 C CA . GLN A 1 97 ? -9.803 8.915 37.115 1.00 91.19 97 GLN A CA 1
ATOM 739 C C . GLN A 1 97 ? -9.611 8.225 38.471 1.00 91.19 97 GLN A C 1
ATOM 741 O O . GLN A 1 97 ? -9.426 8.900 39.483 1.00 91.19 97 GLN A O 1
ATOM 746 N N . GLU A 1 98 ? -9.646 6.894 38.511 1.00 92.00 98 GLU A N 1
ATOM 747 C CA . GLU A 1 98 ? -9.384 6.115 39.724 1.00 92.00 98 GLU A CA 1
ATOM 748 C C . GLU A 1 98 ? -7.926 6.217 40.181 1.00 92.00 98 GLU A C 1
ATOM 750 O O . GLU A 1 98 ? -7.673 6.278 41.383 1.00 92.00 98 GLU A O 1
ATOM 755 N N . GLN A 1 99 ? -6.975 6.275 39.244 1.00 86.38 99 GLN A N 1
ATOM 756 C CA . GLN A 1 99 ? -5.562 6.516 39.545 1.00 86.38 99 GLN A CA 1
ATOM 757 C C . GLN A 1 99 ? -5.344 7.915 40.132 1.00 86.38 99 GLN A C 1
ATOM 759 O O . GLN A 1 99 ? -4.702 8.035 41.172 1.00 86.38 99 GLN A O 1
ATOM 764 N N . ASN A 1 100 ? -5.959 8.947 39.548 1.00 82.25 100 ASN A N 1
ATOM 765 C CA . ASN A 1 100 ? -5.860 10.325 40.041 1.00 82.25 100 ASN A CA 1
ATOM 766 C C . ASN A 1 100 ? -6.507 10.532 41.421 1.00 82.25 100 ASN A C 1
ATOM 768 O O . ASN A 1 100 ? -6.137 11.457 42.127 1.00 82.25 100 ASN A O 1
ATOM 772 N N . LYS A 1 101 ? -7.480 9.698 41.815 1.00 82.19 101 LYS A N 1
ATOM 773 C CA . LYS A 1 101 ? -8.102 9.740 43.155 1.00 82.19 101 LYS A CA 1
ATOM 774 C C . LYS A 1 101 ? -7.283 9.038 44.243 1.00 82.19 101 LYS A C 1
ATOM 776 O O . LYS A 1 101 ? -7.602 9.186 45.418 1.00 82.19 101 LYS A O 1
ATOM 781 N N . LYS A 1 102 ? -6.303 8.216 43.860 1.00 69.69 102 LYS A N 1
ATOM 782 C CA . LYS A 1 102 ? -5.413 7.487 44.780 1.00 69.69 102 LYS A CA 1
ATOM 783 C C . LYS A 1 102 ? -4.085 8.218 45.021 1.00 69.69 102 LYS A C 1
ATOM 785 O O . LYS A 1 102 ? -3.230 7.671 45.714 1.00 69.69 102 LYS A O 1
ATOM 790 N N . GLN A 1 103 ? -3.924 9.404 44.439 1.00 53.91 103 GLN A N 1
ATOM 791 C CA . GLN A 1 103 ? -2.783 10.304 44.591 1.00 53.91 103 GLN A CA 1
ATOM 792 C C . GLN A 1 103 ? -3.194 11.511 45.437 1.00 53.91 103 GLN A C 1
ATOM 794 O O . GLN A 1 103 ? -2.337 11.979 46.215 1.00 53.91 103 GLN A O 1
#

Radius of gyration: 21.23 Å; chains: 1; bounding box: 42×31×62 Å

Secondary structure (DSSP, 8-state):
-TTSPPPP--EEEEETTEEEE-----HHHHHHHHH-SEEEEEEE-TTS-EEEEEEE-TTHHHHHSSPPPPHHHHHHHHHHHHHHHHHHHHHHHHHHHHHHTT-

pLDDT: mean 91.96, std 5.68, range [53.91, 97.56]

Foldseek 3Di:
DPPDDDDDWDFPDADPVGTDTDDDCDPVNLVCLQPDQWDWDWDQGPVRDIDIDIDGSPCVNCVVVPDPDDPVVVVVVVVVVVVVVVVVVVVVVVVVVVVVVVD

Sequence (103 aa):
MDQNQPIEVKYTICGQGGCLADMEANDAFINGMKGGKTLLVQMINHMGRTVNITFPLNDFGKSYDGPPVDPKEIQAQKKALDNAVQNEAKETLKRIQEQNKKQ